Protein AF-A0A8I1WVE8-F1 (afdb_monomer_lite)

Structure (mmCIF, N/CA/C/O backbone):
data_AF-A0A8I1WVE8-F1
#
_entry.id   AF-A0A8I1WVE8-F1
#
loop_
_atom_site.group_PDB
_atom_site.id
_atom_site.type_symbol
_atom_site.label_atom_id
_atom_site.label_alt_id
_atom_site.label_comp_id
_atom_site.label_asym_id
_atom_site.label_entity_id
_atom_site.label_seq_id
_atom_site.pdbx_PDB_ins_code
_atom_site.Cartn_x
_atom_site.Cartn_y
_atom_site.Cartn_z
_atom_site.occupancy
_atom_site.B_iso_or_equiv
_atom_site.auth_seq_id
_atom_site.auth_comp_id
_atom_site.auth_asym_id
_atom_site.auth_atom_id
_atom_site.pdbx_PDB_model_num
ATOM 1 N N . MET A 1 1 ? -0.661 16.293 -14.647 1.00 47.38 1 MET A N 1
ATOM 2 C CA . MET A 1 1 ? -0.298 15.288 -13.629 1.00 47.38 1 MET A CA 1
ATOM 3 C C . MET A 1 1 ? -1.315 14.196 -13.740 1.00 47.38 1 MET A C 1
ATOM 5 O O . MET A 1 1 ? -2.467 14.491 -14.008 1.00 47.38 1 MET A O 1
ATOM 9 N N . SER A 1 2 ? -0.828 12.981 -13.666 1.00 52.81 2 SER A N 1
ATOM 10 C CA . SER A 1 2 ? -1.546 11.799 -14.066 1.00 52.81 2 SER A CA 1
ATOM 11 C C . SER A 1 2 ? -2.565 11.392 -13.009 1.00 52.81 2 SER A C 1
ATOM 13 O O . SER A 1 2 ? -2.217 11.444 -11.827 1.00 52.81 2 SER A O 1
ATOM 15 N N . ASP A 1 3 ? -3.800 11.052 -13.386 1.00 55.56 3 ASP A N 1
ATOM 16 C CA . ASP A 1 3 ? -4.835 10.775 -12.378 1.00 55.56 3 ASP A CA 1
ATOM 17 C C . ASP A 1 3 ? -4.472 9.513 -11.565 1.00 55.56 3 ASP A C 1
ATOM 19 O O . ASP A 1 3 ? -4.548 9.539 -10.340 1.00 55.56 3 ASP A O 1
ATOM 23 N N . ALA A 1 4 ? -3.880 8.484 -12.182 1.00 55.50 4 ALA A N 1
ATOM 24 C CA . ALA A 1 4 ? -3.282 7.336 -11.488 1.00 55.50 4 ALA A CA 1
ATOM 25 C C . ALA A 1 4 ? -2.291 7.701 -10.364 1.00 55.50 4 ALA A C 1
ATOM 27 O O . ALA A 1 4 ? -2.368 7.153 -9.266 1.00 55.50 4 ALA A O 1
ATOM 28 N N . LYS A 1 5 ? -1.378 8.662 -10.589 1.00 56.09 5 LYS A N 1
ATOM 29 C CA . LYS A 1 5 ? -0.390 9.043 -9.562 1.00 56.09 5 LYS A CA 1
ATOM 30 C C . LYS A 1 5 ? -1.054 9.726 -8.364 1.00 56.09 5 LYS A C 1
ATOM 32 O O . LYS A 1 5 ? -0.547 9.629 -7.247 1.00 56.09 5 LYS A O 1
ATOM 37 N N . LYS A 1 6 ? -2.177 10.405 -8.612 1.00 58.28 6 LYS A N 1
ATOM 38 C CA . LYS A 1 6 ? -2.999 11.062 -7.597 1.00 58.28 6 LYS A CA 1
ATOM 39 C C . LYS A 1 6 ? -3.760 10.033 -6.752 1.00 58.28 6 LYS A C 1
ATOM 41 O O . LYS A 1 6 ? -3.748 10.147 -5.531 1.00 58.28 6 LYS A O 1
ATOM 46 N N . TYR A 1 7 ? -4.321 8.993 -7.372 1.00 60.75 7 TYR A N 1
ATOM 47 C CA . TYR A 1 7 ? -5.079 7.964 -6.654 1.00 60.75 7 TYR A CA 1
ATOM 48 C C . TYR A 1 7 ? -4.228 7.131 -5.688 1.00 60.75 7 TYR A C 1
ATOM 50 O O . TYR A 1 7 ? -4.734 6.727 -4.644 1.00 60.75 7 TYR A O 1
ATOM 58 N N . ASP A 1 8 ? -2.947 6.900 -5.980 1.00 72.00 8 ASP A N 1
ATOM 59 C CA . ASP A 1 8 ? -2.099 6.055 -5.127 1.00 72.00 8 ASP A CA 1
ATOM 60 C C . ASP A 1 8 ? -1.733 6.717 -3.790 1.00 72.00 8 ASP A C 1
ATOM 62 O O . ASP A 1 8 ? -1.769 6.071 -2.743 1.00 72.00 8 ASP A O 1
ATOM 66 N N . GLU A 1 9 ? -1.374 8.005 -3.813 1.00 77.50 9 GLU A N 1
ATOM 67 C CA . GLU A 1 9 ? -1.067 8.766 -2.589 1.00 77.50 9 GLU A CA 1
ATOM 68 C C . GLU A 1 9 ? -2.337 8.994 -1.767 1.00 77.50 9 GLU A C 1
ATOM 70 O O . GLU A 1 9 ? -2.346 8.736 -0.563 1.00 77.50 9 GLU A O 1
ATOM 75 N N . GLU A 1 10 ? -3.441 9.338 -2.435 1.00 86.81 10 GLU A N 1
ATOM 76 C CA . GLU A 1 10 ? -4.753 9.466 -1.797 1.00 86.81 10 GLU A CA 1
ATOM 77 C C . GLU A 1 10 ? -5.227 8.142 -1.173 1.00 86.81 10 GLU A C 1
ATOM 79 O O . GLU A 1 10 ? -5.839 8.153 -0.106 1.00 86.81 10 GLU A O 1
ATOM 84 N N . SER A 1 11 ? -4.907 6.993 -1.780 1.00 91.94 11 SER A N 1
ATOM 85 C CA . SER A 1 11 ? -5.278 5.670 -1.257 1.00 91.94 11 SER A CA 1
ATOM 86 C C . SER A 1 11 ? -4.488 5.282 -0.007 1.00 91.94 11 SER A C 1
ATOM 88 O O . SER A 1 11 ? -5.073 4.759 0.944 1.00 91.94 11 SER A O 1
ATOM 90 N N . VAL A 1 12 ? -3.176 5.545 0.027 1.00 93.88 12 VAL A N 1
ATOM 91 C CA . VAL A 1 12 ? -2.353 5.310 1.228 1.00 93.88 12 VAL A CA 1
ATOM 92 C C . VAL A 1 12 ? -2.840 6.191 2.377 1.00 93.88 12 VAL A C 1
ATOM 94 O O . VAL A 1 12 ? -3.082 5.688 3.476 1.00 93.88 12 VAL A O 1
ATOM 97 N N . ASP A 1 13 ? -3.048 7.482 2.119 1.00 94.44 13 ASP A N 1
ATOM 98 C CA . ASP A 1 13 ? -3.523 8.424 3.132 1.00 94.44 13 ASP A CA 1
ATOM 99 C C . ASP A 1 13 ? -4.921 8.058 3.640 1.00 94.44 13 ASP A C 1
ATOM 101 O O . ASP A 1 13 ? -5.171 8.086 4.850 1.00 94.44 13 ASP A O 1
ATOM 105 N N . PHE A 1 14 ? -5.813 7.636 2.740 1.00 96.12 14 PHE A N 1
ATOM 106 C CA . PHE A 1 14 ? -7.135 7.135 3.099 1.00 96.12 14 PHE A CA 1
ATOM 107 C C . PHE A 1 14 ? -7.057 5.919 4.028 1.00 96.12 14 PHE A C 1
ATOM 109 O O . PHE A 1 14 ? -7.747 5.885 5.046 1.00 96.12 14 PHE A O 1
ATOM 116 N N . LEU A 1 15 ? -6.211 4.931 3.721 1.00 97.56 15 LEU A N 1
ATOM 117 C CA . LEU A 1 15 ? -6.047 3.737 4.555 1.00 97.56 15 LEU A CA 1
ATOM 118 C C . LEU A 1 15 ? -5.508 4.088 5.947 1.00 97.56 15 LEU A C 1
ATOM 120 O O . LEU A 1 15 ? -5.991 3.564 6.952 1.00 97.56 15 LEU A O 1
ATOM 124 N N . LEU A 1 16 ? -4.545 5.007 6.029 1.00 97.81 16 LEU A N 1
ATOM 125 C CA . LEU A 1 16 ? -4.011 5.465 7.311 1.00 97.81 16 LEU A CA 1
ATOM 126 C C . LEU A 1 16 ? -5.053 6.247 8.122 1.00 97.81 16 LEU A C 1
ATOM 128 O O . LEU A 1 16 ? -5.133 6.077 9.340 1.00 97.81 16 LEU A O 1
ATOM 132 N N . GLU A 1 17 ? -5.884 7.065 7.473 1.00 97.88 17 GLU A N 1
ATOM 133 C CA . GLU A 1 17 ? -6.991 7.753 8.142 1.00 97.88 17 GLU A CA 1
ATOM 134 C C . GLU A 1 17 ? -8.082 6.779 8.599 1.00 97.88 17 GLU A C 1
ATOM 136 O O . GLU A 1 17 ? -8.563 6.879 9.727 1.00 97.88 17 GLU A O 1
ATOM 141 N N . ALA A 1 18 ? -8.418 5.779 7.782 1.00 98.19 18 ALA A N 1
ATOM 142 C CA . ALA A 1 18 ? -9.347 4.718 8.155 1.00 98.19 18 ALA A CA 1
ATOM 143 C C . ALA A 1 18 ? -8.848 3.939 9.383 1.00 98.19 18 ALA A C 1
ATOM 145 O O . ALA A 1 18 ? -9.625 3.677 10.302 1.00 98.19 18 ALA A O 1
ATOM 146 N N . ALA A 1 19 ? -7.546 3.639 9.459 1.00 98.44 19 ALA A N 1
ATOM 147 C CA . ALA A 1 19 ? -6.957 3.020 10.644 1.00 98.44 19 ALA A CA 1
ATOM 148 C C . ALA A 1 19 ? -7.156 3.889 11.898 1.00 98.44 19 ALA A C 1
ATOM 150 O O . ALA A 1 19 ? -7.657 3.397 12.911 1.00 98.44 19 ALA A O 1
ATOM 151 N N . ARG A 1 20 ? -6.859 5.195 11.806 1.00 98.19 20 ARG A N 1
ATOM 152 C CA . ARG A 1 20 ? -7.083 6.155 12.903 1.00 98.19 20 ARG A CA 1
ATOM 153 C C . ARG A 1 20 ? -8.554 6.248 13.308 1.00 98.19 20 ARG A C 1
ATOM 155 O O . ARG A 1 20 ? -8.853 6.416 14.490 1.00 98.19 20 ARG A O 1
ATOM 162 N N . TYR A 1 21 ? -9.470 6.160 12.345 1.00 97.81 21 TYR A N 1
ATOM 163 C CA . TYR A 1 21 ? -10.906 6.144 12.603 1.00 97.81 21 TYR A CA 1
ATOM 164 C C . TYR A 1 21 ? -11.314 4.921 13.431 1.00 97.81 21 TYR A C 1
ATOM 166 O O . TYR A 1 21 ? -11.995 5.076 14.446 1.00 97.81 21 TYR A O 1
ATOM 174 N N . PHE A 1 22 ? -10.873 3.719 13.043 1.00 98.00 22 PHE A N 1
ATOM 175 C CA . PHE A 1 22 ? -11.204 2.495 13.774 1.00 98.00 22 PHE A CA 1
ATOM 176 C C . PHE A 1 22 ? -10.645 2.503 15.202 1.00 98.00 22 PHE A C 1
ATOM 178 O O . PHE A 1 22 ? -11.357 2.119 16.126 1.00 98.00 22 PHE A O 1
ATOM 185 N N . GLU A 1 23 ? -9.431 3.013 15.411 1.00 96.50 23 GLU A N 1
ATOM 186 C CA . GLU A 1 23 ? -8.806 3.107 16.742 1.00 96.50 23 GLU A CA 1
ATOM 187 C C . GLU A 1 23 ? -9.533 4.048 17.705 1.00 96.50 23 GLU A C 1
ATOM 189 O O . GLU A 1 23 ? -9.526 3.833 18.915 1.00 96.50 23 GLU A O 1
ATOM 194 N N . LYS A 1 24 ? -10.155 5.105 17.179 1.00 96.06 24 LYS A N 1
ATOM 195 C CA . LYS A 1 24 ? -10.877 6.103 17.980 1.00 96.06 24 LYS A CA 1
ATOM 196 C C . LYS A 1 24 ? -12.344 5.753 18.191 1.00 96.06 24 LYS A C 1
ATOM 198 O O . LYS A 1 24 ? -13.050 6.493 18.879 1.00 96.06 24 LYS A O 1
ATOM 203 N N . ARG A 1 25 ? -12.837 4.684 17.563 1.00 93.38 25 ARG A N 1
ATOM 204 C CA . ARG A 1 25 ? -14.256 4.355 17.599 1.00 93.38 25 ARG A CA 1
ATOM 205 C C . ARG A 1 25 ? -14.624 3.856 19.000 1.00 93.38 25 ARG A C 1
ATOM 207 O O . ARG A 1 25 ? -14.040 2.874 19.453 1.00 93.38 25 ARG A O 1
ATOM 214 N N . PRO A 1 26 ? -15.582 4.503 19.685 1.00 91.81 26 PRO A N 1
ATOM 215 C CA . PRO A 1 26 ? -15.991 4.063 21.008 1.00 91.81 26 PRO A CA 1
ATOM 216 C C . PRO A 1 26 ? -16.623 2.672 20.918 1.00 91.81 26 PRO A C 1
ATOM 218 O O . PRO A 1 26 ? -17.409 2.397 20.007 1.00 91.81 26 PRO A O 1
ATOM 221 N N . THR A 1 27 ? -16.280 1.816 21.874 1.00 91.44 27 THR A N 1
ATOM 222 C CA . THR A 1 27 ? -16.908 0.511 22.086 1.00 91.44 27 THR A CA 1
ATOM 223 C C . THR A 1 27 ? -17.213 0.343 23.565 1.00 91.44 27 THR A C 1
ATOM 225 O O . THR A 1 27 ? -16.514 0.894 24.419 1.00 91.44 27 THR A O 1
ATOM 228 N N . ASP A 1 28 ? -18.248 -0.428 23.880 1.00 88.94 28 ASP A N 1
ATOM 229 C CA . ASP A 1 28 ? -18.684 -0.666 25.258 1.00 88.94 28 ASP A CA 1
ATOM 230 C C . ASP A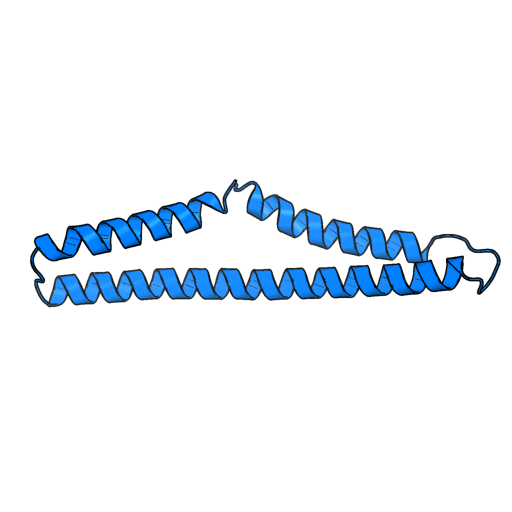 1 28 ? -17.865 -1.803 25.901 1.00 88.94 28 ASP A C 1
ATOM 232 O O . ASP A 1 28 ? -18.400 -2.792 26.401 1.00 88.94 28 ASP A O 1
ATOM 236 N N . GLY A 1 29 ? -16.535 -1.670 25.857 1.00 91.62 29 GLY A N 1
ATOM 237 C CA . GLY A 1 29 ? -15.574 -2.682 26.303 1.00 91.62 29 GLY A CA 1
ATOM 238 C C . GLY A 1 29 ? -15.016 -3.547 25.170 1.00 91.62 29 GLY A C 1
ATOM 239 O O . GLY A 1 29 ? -15.138 -3.205 23.994 1.00 91.62 29 GLY A O 1
ATOM 240 N N . GLU A 1 30 ? -14.374 -4.661 25.536 1.00 94.19 30 GLU A N 1
ATOM 241 C CA . GLU A 1 30 ? -13.728 -5.614 24.616 1.00 94.19 30 GLU A CA 1
ATOM 242 C C . GLU A 1 30 ? -14.731 -6.601 23.996 1.00 94.19 30 GLU A C 1
ATOM 244 O O . GLU A 1 30 ? -14.618 -7.824 24.113 1.00 94.19 30 GLU A O 1
ATOM 249 N N . ASP A 1 31 ? -15.764 -6.068 23.355 1.00 94.88 31 ASP A N 1
ATOM 250 C CA . ASP A 1 31 ? -16.766 -6.866 22.663 1.00 94.88 31 ASP A CA 1
ATOM 251 C C . ASP A 1 31 ? -16.329 -7.237 21.230 1.00 94.88 31 ASP A C 1
ATOM 253 O O . ASP A 1 31 ? -15.211 -6.978 20.774 1.00 94.88 31 ASP A O 1
ATOM 257 N N . LYS A 1 32 ? -17.231 -7.869 20.472 1.00 95.25 32 LYS A N 1
ATOM 258 C CA . LYS A 1 32 ? -16.960 -8.204 19.065 1.00 95.25 32 LYS A CA 1
ATOM 259 C C . LYS A 1 32 ? -16.668 -6.962 18.215 1.00 95.25 32 LYS A C 1
ATOM 261 O O . LYS A 1 32 ? -15.904 -7.067 17.258 1.00 95.25 32 LYS A O 1
ATOM 266 N N . ALA A 1 33 ? -17.274 -5.817 18.531 1.00 94.62 33 ALA A N 1
ATOM 267 C CA . ALA A 1 33 ? -17.060 -4.583 17.788 1.00 94.62 33 ALA A CA 1
ATOM 268 C C . ALA A 1 33 ? -15.669 -3.996 18.071 1.00 94.62 33 ALA A C 1
ATOM 270 O O . ALA A 1 33 ? -15.011 -3.540 17.136 1.00 94.62 33 ALA A O 1
ATOM 271 N N . TYR A 1 34 ? -15.188 -4.082 19.314 1.00 96.38 34 TYR A N 1
ATOM 272 C CA . TYR A 1 34 ? -13.822 -3.715 19.692 1.00 96.38 34 TYR A CA 1
ATOM 273 C C . TYR A 1 34 ? -12.787 -4.482 18.881 1.00 96.38 34 TYR A C 1
ATOM 275 O O . TYR A 1 34 ? -11.984 -3.876 18.170 1.00 96.38 34 TYR A O 1
ATOM 283 N N . TRP A 1 35 ? -12.854 -5.813 18.909 1.00 97.00 35 TRP A N 1
ATOM 284 C CA . TRP A 1 35 ? -11.886 -6.634 18.186 1.00 97.00 35 TRP A CA 1
ATOM 285 C C . TRP A 1 35 ? -11.961 -6.409 16.675 1.00 97.00 35 TRP A C 1
ATOM 287 O O . TRP A 1 35 ? -10.926 -6.328 16.018 1.00 97.00 35 TRP A O 1
ATOM 297 N N . ALA A 1 36 ? -13.162 -6.213 16.121 1.00 97.06 36 ALA A N 1
ATOM 298 C CA . ALA A 1 36 ? -13.316 -5.847 14.715 1.00 97.06 36 ALA A CA 1
ATOM 299 C C . ALA A 1 36 ? -12.614 -4.520 14.376 1.00 97.06 36 ALA A C 1
ATOM 301 O O . ALA A 1 36 ? -11.932 -4.440 13.357 1.00 97.06 36 ALA A O 1
ATOM 302 N N . ASN A 1 37 ? -12.727 -3.493 15.225 1.00 97.50 37 ASN A N 1
ATOM 303 C CA . ASN A 1 37 ? -12.037 -2.219 15.015 1.00 97.50 37 ASN A CA 1
ATOM 304 C C . ASN A 1 37 ? -10.509 -2.380 15.086 1.00 97.50 37 ASN A C 1
ATOM 306 O O . ASN A 1 37 ? -9.809 -1.848 14.225 1.00 97.50 37 ASN A O 1
ATOM 310 N N . VAL A 1 38 ? -9.994 -3.152 16.051 1.00 97.75 38 VAL A N 1
ATOM 311 C CA . VAL A 1 38 ? -8.552 -3.438 16.178 1.00 97.75 38 VAL A CA 1
ATOM 312 C C . VAL A 1 38 ? -8.015 -4.115 14.913 1.00 97.75 38 VAL A C 1
ATOM 314 O O . VAL A 1 38 ? -7.047 -3.633 14.322 1.00 97.75 38 VAL A O 1
ATOM 317 N N . TYR A 1 39 ? -8.676 -5.180 14.445 1.00 98.19 39 TYR A N 1
ATOM 318 C CA . TYR A 1 39 ? -8.262 -5.884 13.229 1.00 98.19 39 TYR A CA 1
ATOM 319 C C . TYR A 1 39 ? -8.383 -5.017 11.978 1.00 98.19 39 TYR A C 1
ATOM 321 O O . TYR A 1 39 ? -7.506 -5.057 11.117 1.00 98.19 39 TYR A O 1
ATOM 329 N N . ASN A 1 40 ? -9.437 -4.207 11.867 1.00 98.44 40 ASN A N 1
ATOM 330 C CA . ASN A 1 40 ? -9.593 -3.304 10.732 1.00 98.44 40 ASN A CA 1
ATOM 331 C C . ASN A 1 40 ? -8.480 -2.250 10.699 1.00 98.44 40 ASN A C 1
ATOM 333 O O . ASN A 1 40 ? -7.911 -2.013 9.637 1.00 98.44 40 ASN A O 1
ATOM 337 N N . ALA A 1 41 ? -8.115 -1.670 11.846 1.00 98.44 41 ALA A N 1
ATOM 338 C CA . ALA A 1 41 ? -7.012 -0.717 11.923 1.00 98.44 41 ALA A CA 1
ATOM 339 C C . ALA A 1 41 ? -5.673 -1.344 11.508 1.00 98.44 41 ALA A C 1
ATOM 341 O O . ALA A 1 41 ? -4.910 -0.752 10.742 1.00 98.44 41 ALA A O 1
ATOM 342 N N . GLU A 1 42 ? -5.394 -2.561 11.981 1.00 98.56 42 GLU A N 1
ATOM 343 C CA . GLU A 1 42 ? -4.199 -3.314 11.597 1.00 98.56 42 GLU A CA 1
ATOM 344 C C . GLU A 1 42 ? -4.178 -3.636 10.096 1.00 98.56 42 GLU A C 1
ATOM 346 O O . GLU A 1 42 ? -3.171 -3.398 9.428 1.00 98.56 42 GLU A O 1
ATOM 351 N N . ASN A 1 43 ? -5.291 -4.123 9.548 1.00 98.62 43 ASN A N 1
ATOM 352 C CA . ASN A 1 43 ? -5.399 -4.459 8.130 1.00 98.62 43 ASN A CA 1
ATOM 353 C C . ASN A 1 43 ? -5.242 -3.228 7.235 1.00 98.62 43 ASN A C 1
ATOM 355 O O . ASN A 1 43 ? -4.564 -3.309 6.215 1.00 98.62 43 ASN A O 1
ATOM 359 N N . CYS A 1 44 ? -5.805 -2.082 7.625 1.00 98.38 44 CYS A N 1
ATOM 360 C CA . CYS A 1 44 ? -5.612 -0.826 6.905 1.00 98.38 44 CYS A CA 1
ATOM 361 C C . CYS A 1 44 ? -4.130 -0.427 6.842 1.00 98.38 44 CYS A C 1
ATOM 363 O O . CYS A 1 44 ? -3.647 -0.050 5.776 1.00 98.38 44 CYS A O 1
ATOM 365 N N . ARG A 1 45 ? -3.383 -0.564 7.947 1.00 98.38 45 ARG A N 1
ATOM 366 C CA . ARG A 1 45 ? -1.935 -0.298 7.959 1.00 98.38 45 ARG A CA 1
ATOM 367 C C . ARG A 1 45 ? -1.155 -1.242 7.051 1.00 98.38 45 ARG A C 1
ATOM 369 O O . ARG A 1 45 ? -0.345 -0.771 6.261 1.00 98.38 45 ARG A O 1
ATOM 376 N N . LYS A 1 46 ? -1.421 -2.549 7.138 1.00 98.12 46 LYS A N 1
ATOM 377 C CA . LYS A 1 46 ? -0.767 -3.553 6.284 1.00 98.12 46 LYS A CA 1
ATOM 378 C C . LYS A 1 46 ? -1.043 -3.290 4.807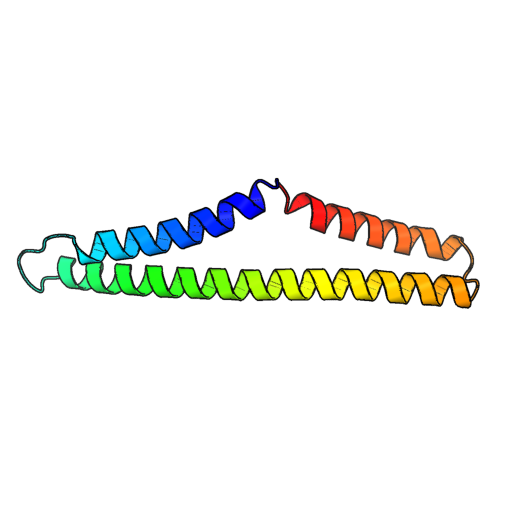 1.00 98.12 46 LYS A C 1
ATOM 380 O O . LYS A 1 46 ? -0.120 -3.266 4.007 1.00 98.12 46 LYS A O 1
ATOM 385 N N . ALA A 1 47 ? -2.296 -3.002 4.459 1.00 97.06 47 ALA A N 1
ATOM 386 C CA . ALA A 1 47 ? -2.669 -2.665 3.090 1.00 97.06 47 ALA A CA 1
ATOM 387 C C . ALA A 1 47 ? -1.956 -1.398 2.586 1.00 97.06 47 ALA A C 1
ATOM 389 O O . ALA A 1 47 ? -1.543 -1.353 1.430 1.00 97.06 47 ALA A O 1
ATOM 390 N N . ALA A 1 48 ? -1.786 -0.382 3.439 1.00 95.88 48 ALA A N 1
ATOM 391 C CA . ALA A 1 48 ? -1.059 0.837 3.086 1.00 95.88 48 ALA A CA 1
ATOM 392 C C . ALA A 1 48 ? 0.433 0.562 2.823 1.00 95.88 48 ALA A C 1
ATOM 394 O O . ALA A 1 48 ? 0.998 1.087 1.862 1.00 95.88 48 ALA A O 1
ATOM 395 N N . GLU A 1 49 ? 1.061 -0.276 3.650 1.00 96.19 49 GLU A N 1
ATOM 396 C CA . GLU A 1 49 ? 2.453 -0.702 3.477 1.00 96.19 49 GLU A CA 1
ATOM 397 C C . GLU A 1 49 ? 2.642 -1.531 2.199 1.00 96.19 49 GLU A C 1
ATOM 399 O O . GLU A 1 49 ? 3.514 -1.215 1.387 1.00 96.19 49 GLU A O 1
ATOM 404 N N . ASP A 1 50 ? 1.771 -2.516 1.966 1.00 95.69 50 ASP A N 1
ATOM 405 C CA . ASP A 1 50 ? 1.777 -3.340 0.755 1.00 95.69 50 ASP A CA 1
ATOM 406 C C . ASP A 1 50 ? 1.617 -2.484 -0.507 1.00 95.69 50 ASP A C 1
ATOM 408 O O . ASP A 1 50 ? 2.332 -2.674 -1.493 1.00 95.69 50 ASP A O 1
ATOM 412 N N . LEU A 1 51 ? 0.689 -1.520 -0.488 1.00 93.38 51 LEU A N 1
ATOM 413 C CA . LEU A 1 51 ? 0.454 -0.622 -1.617 1.00 93.38 51 LEU A CA 1
ATOM 414 C C . LEU A 1 51 ? 1.690 0.236 -1.907 1.00 93.38 51 LEU A C 1
ATOM 416 O O . LEU A 1 51 ? 2.096 0.365 -3.064 1.00 93.38 51 LEU A O 1
ATOM 420 N N . LYS A 1 52 ? 2.327 0.772 -0.860 1.00 91.75 52 LYS A N 1
ATOM 421 C CA . LYS A 1 52 ? 3.565 1.544 -0.991 1.00 91.75 52 LYS A CA 1
ATOM 422 C C . LYS A 1 52 ? 4.696 0.698 -1.579 1.00 91.75 52 LYS A C 1
ATOM 424 O O . LYS A 1 52 ? 5.345 1.137 -2.526 1.00 91.75 52 LYS A O 1
ATOM 429 N N . SER A 1 53 ? 4.896 -0.517 -1.068 1.00 92.25 53 SER A N 1
ATOM 430 C CA . SER A 1 53 ? 5.937 -1.429 -1.554 1.00 92.25 53 SER A CA 1
ATOM 431 C C . SER A 1 53 ? 5.735 -1.789 -3.029 1.00 92.25 53 SER A C 1
ATOM 433 O O . SER A 1 53 ? 6.666 -1.689 -3.828 1.00 92.25 53 SER A O 1
ATOM 435 N N . LYS A 1 54 ? 4.500 -2.112 -3.429 1.00 90.44 54 LYS A N 1
ATOM 436 C CA . LYS A 1 54 ? 4.177 -2.411 -4.832 1.00 90.44 54 LYS A CA 1
ATOM 437 C C . LYS A 1 54 ? 4.400 -1.216 -5.752 1.00 90.44 54 LYS A C 1
ATOM 439 O O . LYS A 1 54 ? 4.864 -1.393 -6.875 1.00 90.44 54 LYS A O 1
ATOM 444 N N . LYS A 1 55 ? 4.098 0.002 -5.294 1.00 88.25 55 LYS A N 1
ATOM 445 C CA . LYS A 1 55 ? 4.362 1.225 -6.064 1.00 88.25 55 LYS A CA 1
ATOM 446 C C . LYS A 1 55 ? 5.859 1.413 -6.312 1.00 88.25 55 LYS A C 1
ATOM 448 O O . LYS A 1 55 ? 6.261 1.707 -7.435 1.00 88.25 55 LYS A O 1
ATOM 453 N N . GLU A 1 56 ? 6.682 1.206 -5.286 1.00 88.00 56 GLU A N 1
ATOM 454 C CA . GLU A 1 56 ? 8.142 1.271 -5.408 1.00 88.00 56 GLU A CA 1
ATOM 455 C C . GLU A 1 56 ? 8.675 0.217 -6.394 1.00 88.00 56 GLU A C 1
ATOM 457 O O . GLU A 1 56 ? 9.511 0.535 -7.243 1.00 88.00 56 GLU A O 1
ATOM 462 N N . GLU A 1 57 ? 8.145 -1.009 -6.351 1.00 90.62 57 GLU A N 1
ATOM 463 C CA . GLU A 1 57 ? 8.494 -2.074 -7.298 1.00 90.62 57 GLU A CA 1
ATOM 464 C C . GLU A 1 57 ? 8.133 -1.702 -8.744 1.00 90.62 57 GLU A C 1
ATOM 466 O O . GLU A 1 57 ? 8.971 -1.806 -9.643 1.00 90.62 57 GLU A O 1
ATOM 471 N N . VAL A 1 58 ? 6.909 -1.216 -8.978 1.00 88.94 58 VAL A N 1
ATOM 472 C CA . VAL A 1 58 ? 6.436 -0.819 -10.314 1.00 88.94 58 VAL A CA 1
ATOM 473 C C . VAL A 1 58 ? 7.277 0.323 -10.890 1.00 88.94 58 VAL A C 1
ATOM 475 O O . VAL A 1 58 ? 7.670 0.260 -12.057 1.00 88.94 58 VAL A O 1
ATOM 478 N N . GLU A 1 59 ? 7.606 1.342 -10.096 1.00 87.81 59 GLU A N 1
ATOM 479 C CA . GLU A 1 59 ? 8.470 2.446 -10.541 1.00 87.81 59 GLU A CA 1
ATOM 480 C C . GLU A 1 59 ? 9.908 1.975 -10.825 1.00 87.81 59 GLU A C 1
ATOM 482 O O . GLU A 1 59 ? 10.535 2.403 -11.804 1.00 87.81 59 GLU A O 1
ATOM 487 N N . GLY A 1 60 ? 10.418 1.031 -10.028 1.00 87.38 60 GLY A N 1
ATOM 488 C CA . GLY A 1 60 ? 11.699 0.373 -10.281 1.00 87.38 60 GLY A CA 1
ATOM 489 C C . GLY A 1 60 ? 11.711 -0.376 -11.616 1.00 87.38 60 GLY A C 1
ATOM 490 O O . GLY A 1 60 ? 12.604 -0.168 -12.444 1.00 87.38 60 GLY A O 1
ATOM 491 N N . LEU A 1 61 ? 10.683 -1.188 -11.876 1.00 88.88 61 LEU A N 1
ATOM 492 C CA . LEU A 1 61 ? 10.519 -1.915 -13.137 1.00 88.88 61 LEU A CA 1
ATOM 493 C C . LEU A 1 61 ? 10.357 -0.969 -14.333 1.00 88.88 61 LEU A C 1
ATOM 495 O O . LEU A 1 61 ? 10.964 -1.196 -15.380 1.00 88.88 61 LEU A O 1
ATOM 499 N N . ARG A 1 62 ? 9.597 0.123 -14.180 1.00 86.06 62 ARG A N 1
ATOM 500 C CA . ARG A 1 62 ? 9.432 1.156 -15.215 1.00 86.06 62 ARG A CA 1
ATOM 501 C C . ARG A 1 62 ? 10.769 1.794 -15.579 1.00 86.06 62 ARG A C 1
ATOM 503 O O . ARG A 1 62 ? 11.088 1.927 -16.761 1.00 86.06 62 ARG A O 1
ATOM 510 N N . THR A 1 63 ? 11.573 2.134 -14.576 1.00 88.88 63 THR A N 1
ATOM 511 C CA . THR A 1 63 ? 12.912 2.705 -14.773 1.00 88.88 63 THR A CA 1
ATOM 512 C C . THR A 1 63 ? 13.836 1.720 -15.493 1.00 88.88 63 THR A C 1
ATOM 514 O O . THR A 1 63 ? 14.492 2.087 -16.470 1.00 88.88 63 THR A O 1
ATOM 517 N N . ALA A 1 64 ? 13.844 0.451 -15.070 1.00 87.62 64 ALA A N 1
ATOM 518 C CA . ALA A 1 64 ? 14.629 -0.600 -15.714 1.00 87.62 64 ALA A CA 1
ATOM 519 C C . ALA A 1 64 ? 14.211 -0.826 -17.178 1.00 87.62 64 ALA A C 1
ATOM 521 O O . ALA A 1 64 ? 15.070 -0.968 -18.048 1.00 87.62 64 ALA A O 1
ATOM 522 N N . ALA A 1 65 ? 12.908 -0.799 -17.470 1.00 88.56 65 ALA A N 1
ATOM 523 C CA . ALA A 1 65 ? 12.385 -0.951 -18.824 1.00 88.56 65 ALA A CA 1
ATOM 524 C C . ALA A 1 65 ? 12.817 0.199 -19.750 1.00 88.56 65 ALA A C 1
ATOM 526 O O . ALA A 1 65 ? 13.234 -0.049 -20.881 1.00 88.56 65 ALA A O 1
ATOM 527 N N . ILE A 1 66 ? 12.780 1.447 -19.266 1.00 87.69 66 ILE A N 1
ATOM 528 C CA . ILE A 1 66 ? 13.265 2.617 -20.019 1.00 87.69 66 ILE A CA 1
ATOM 529 C C . ILE A 1 66 ? 14.759 2.476 -20.324 1.00 87.69 66 ILE A C 1
ATOM 531 O O . ILE A 1 66 ? 15.193 2.720 -21.450 1.00 87.69 66 ILE A O 1
ATOM 535 N N . PHE A 1 67 ? 15.551 2.059 -19.338 1.00 88.88 67 PHE A N 1
ATOM 536 C CA . PHE A 1 67 ? 16.985 1.867 -19.524 1.00 88.88 67 PHE A CA 1
ATOM 537 C C . P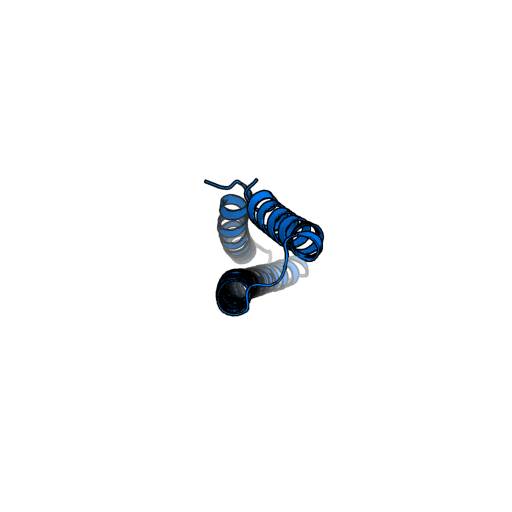HE A 1 67 ? 17.294 0.742 -20.525 1.00 88.88 67 PHE A C 1
ATOM 539 O O . PHE A 1 67 ? 18.155 0.899 -21.393 1.00 88.88 67 PHE A O 1
ATOM 546 N N . ALA A 1 68 ? 16.552 -0.367 -20.466 1.00 87.12 68 ALA A N 1
ATOM 547 C CA . ALA A 1 68 ? 16.668 -1.449 -21.437 1.00 87.12 68 ALA A CA 1
ATOM 548 C C . ALA A 1 68 ? 16.330 -0.983 -22.867 1.00 87.12 68 ALA A C 1
ATOM 550 O O . ALA A 1 68 ? 17.088 -1.283 -23.789 1.00 87.12 68 ALA A O 1
ATOM 551 N N . ASP A 1 69 ? 15.258 -0.200 -23.059 1.00 87.00 69 ASP A N 1
ATOM 552 C CA . ASP A 1 69 ? 14.893 0.387 -24.365 1.00 87.00 69 ASP A CA 1
ATOM 553 C C . ASP A 1 69 ? 16.029 1.26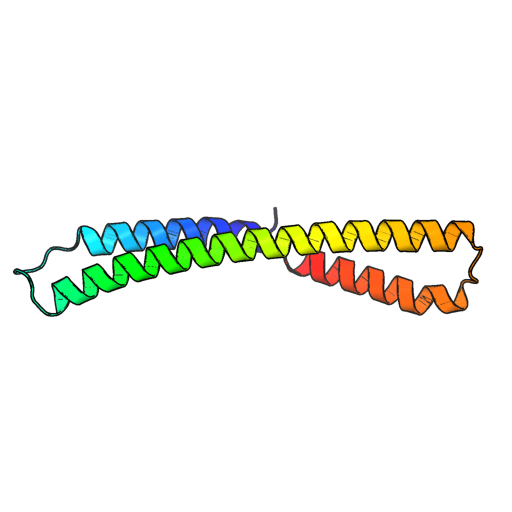3 -24.923 1.00 87.00 69 ASP A C 1
ATOM 555 O O . ASP A 1 69 ? 16.373 1.162 -26.103 1.00 87.00 69 ASP A O 1
ATOM 559 N N . GLN A 1 70 ? 16.684 2.058 -24.070 1.00 86.06 70 GLN A N 1
ATOM 560 C CA . GLN A 1 70 ? 17.832 2.885 -24.460 1.00 86.06 70 GLN A CA 1
ATOM 561 C C . GLN A 1 70 ? 19.044 2.051 -24.887 1.00 86.06 70 GLN A C 1
ATOM 563 O O . GLN A 1 70 ? 19.650 2.342 -25.921 1.00 86.06 70 GLN A O 1
ATOM 568 N N . ILE A 1 71 ? 19.389 1.003 -24.129 1.00 89.25 71 ILE A N 1
ATOM 569 C CA . ILE A 1 71 ? 20.496 0.100 -24.478 1.00 89.25 71 ILE A CA 1
ATOM 570 C C . ILE A 1 71 ? 20.219 -0.593 -25.811 1.00 89.25 71 ILE A C 1
ATOM 572 O O . ILE A 1 71 ? 21.085 -0.602 -26.686 1.00 89.25 71 ILE A O 1
ATOM 576 N N . ILE A 1 72 ? 19.015 -1.144 -25.981 1.00 86.62 72 ILE A N 1
ATOM 577 C CA . ILE A 1 72 ? 18.618 -1.839 -27.209 1.00 86.62 72 ILE A CA 1
ATOM 578 C C . ILE A 1 72 ? 18.680 -0.877 -28.397 1.00 86.62 72 ILE A C 1
ATOM 580 O O . ILE A 1 72 ? 19.223 -1.225 -29.445 1.00 86.62 72 ILE A O 1
ATOM 584 N N . THR A 1 73 ? 18.170 0.345 -28.231 1.00 83.62 73 THR A N 1
ATOM 585 C CA . THR A 1 73 ? 18.210 1.381 -29.271 1.00 83.62 73 THR A CA 1
ATOM 586 C C . THR A 1 73 ? 19.648 1.717 -29.663 1.00 83.62 73 THR A C 1
ATOM 588 O O . THR A 1 73 ? 19.973 1.721 -30.850 1.00 83.62 73 THR A O 1
ATOM 591 N N . LYS A 1 74 ? 20.534 1.932 -28.682 1.00 86.12 74 LYS A N 1
ATOM 592 C CA . LYS A 1 74 ? 21.949 2.230 -28.929 1.00 86.12 74 LYS A CA 1
ATOM 593 C C . LYS A 1 74 ? 22.655 1.086 -29.659 1.00 86.12 74 LYS A C 1
ATOM 595 O O . LYS A 1 74 ? 23.275 1.317 -30.693 1.00 86.12 74 LYS A O 1
ATOM 600 N N . TRP A 1 75 ? 22.516 -0.143 -29.163 1.00 87.75 75 TRP A N 1
ATOM 601 C CA . TRP A 1 75 ? 23.129 -1.322 -29.777 1.00 87.75 75 TRP A CA 1
ATOM 602 C C . TRP A 1 75 ? 22.669 -1.511 -31.230 1.00 87.75 75 TRP A C 1
ATOM 604 O O . TRP A 1 75 ? 23.479 -1.818 -32.104 1.00 87.75 75 TRP A O 1
ATOM 614 N N . ARG A 1 76 ? 21.388 -1.259 -31.527 1.00 79.19 76 ARG A N 1
ATOM 615 C CA . ARG A 1 76 ? 20.863 -1.317 -32.901 1.00 79.19 76 ARG A CA 1
ATOM 616 C C . ARG A 1 76 ? 21.502 -0.291 -33.826 1.00 79.19 76 ARG A C 1
ATOM 618 O O . ARG A 1 76 ? 21.836 -0.638 -34.957 1.00 79.19 76 ARG A O 1
ATOM 625 N N . MET A 1 77 ? 21.679 0.944 -33.354 1.00 82.06 77 MET A N 1
ATOM 626 C CA . MET A 1 77 ? 22.340 1.997 -34.128 1.00 82.06 77 MET A CA 1
ATOM 627 C C . MET A 1 77 ? 23.798 1.640 -34.437 1.00 82.06 77 MET A C 1
ATOM 629 O O . MET A 1 77 ? 24.257 1.861 -35.553 1.00 82.06 77 MET A O 1
ATOM 633 N N . GLU A 1 78 ? 24.508 1.056 -33.470 1.00 88.69 78 GLU A N 1
ATOM 634 C CA . GLU A 1 78 ? 25.913 0.657 -33.620 1.00 88.69 78 GLU A CA 1
ATOM 635 C C . GLU A 1 78 ? 26.106 -0.510 -34.604 1.00 88.69 78 GLU A C 1
ATOM 637 O O . GLU A 1 78 ? 27.154 -0.601 -35.237 1.00 88.69 78 GLU A O 1
ATOM 642 N N . ASN A 1 79 ? 25.100 -1.377 -34.772 1.00 85.38 79 ASN A N 1
ATOM 643 C CA . ASN A 1 79 ? 25.189 -2.588 -35.599 1.00 85.38 79 ASN A CA 1
ATOM 644 C C . ASN A 1 79 ? 24.441 -2.498 -36.948 1.00 85.38 79 ASN A C 1
ATOM 646 O O . ASN A 1 79 ? 24.340 -3.502 -37.647 1.00 85.38 79 ASN A O 1
ATOM 650 N N . MET A 1 80 ? 23.927 -1.318 -37.327 1.00 73.00 80 MET A N 1
ATOM 651 C CA . MET A 1 80 ? 23.241 -1.048 -38.609 1.00 73.00 80 MET A CA 1
ATOM 652 C C . MET A 1 80 ? 22.172 -2.092 -39.002 1.00 73.00 80 MET A C 1
ATOM 654 O O . MET A 1 80 ? 22.107 -2.533 -40.151 1.00 73.00 80 MET A O 1
ATOM 658 N N . ILE A 1 81 ? 21.325 -2.496 -38.051 1.00 65.81 81 ILE A N 1
ATOM 659 C CA . ILE A 1 81 ? 20.262 -3.482 -38.306 1.00 65.81 81 ILE A CA 1
ATOM 660 C C . ILE A 1 81 ? 19.178 -2.863 -39.224 1.00 65.81 81 ILE A C 1
ATOM 662 O O . ILE A 1 81 ? 18.628 -1.817 -38.861 1.00 65.81 81 ILE A O 1
ATOM 666 N N . PRO A 1 82 ? 18.855 -3.470 -40.390 1.00 59.91 82 PRO A N 1
ATOM 667 C CA . PRO A 1 82 ? 17.970 -2.868 -41.391 1.00 59.91 82 PRO A CA 1
ATOM 668 C C . PRO A 1 82 ? 16.507 -2.701 -40.939 1.00 59.91 82 PRO A C 1
ATOM 670 O O . PRO A 1 82 ? 15.940 -3.553 -40.256 1.00 59.91 82 PRO A O 1
ATOM 673 N N . ASP A 1 83 ? 15.864 -1.637 -41.435 1.00 57.19 83 ASP A N 1
ATOM 674 C CA . ASP A 1 83 ? 14.547 -1.119 -41.021 1.00 57.19 83 ASP A CA 1
ATOM 675 C C . ASP A 1 83 ? 13.364 -2.107 -41.053 1.00 57.19 83 ASP A C 1
ATOM 677 O O . ASP A 1 83 ? 12.377 -1.905 -40.351 1.00 57.19 83 ASP A O 1
ATOM 681 N N . ARG A 1 84 ? 13.427 -3.223 -41.792 1.00 52.56 84 ARG A N 1
ATOM 682 C CA . ARG A 1 84 ? 12.306 -4.190 -41.819 1.00 52.56 84 ARG A CA 1
ATOM 683 C C . ARG A 1 84 ? 12.111 -4.947 -40.500 1.00 52.56 84 ARG A C 1
ATOM 685 O O . ARG A 1 84 ? 11.010 -5.420 -40.243 1.00 52.56 84 ARG A O 1
ATOM 692 N N . GLU A 1 85 ? 13.139 -5.031 -39.653 1.00 53.41 85 GLU A N 1
ATOM 69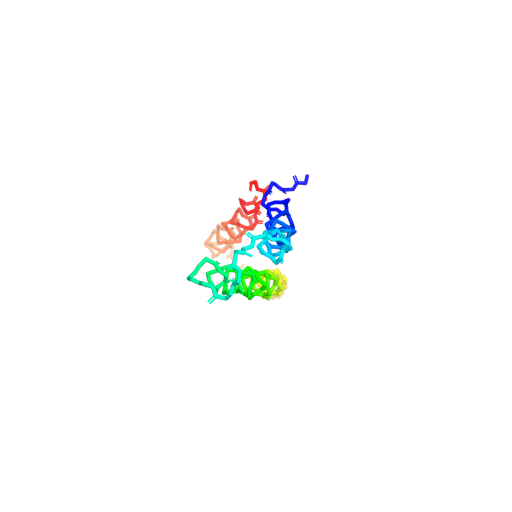3 C CA . GLU A 1 85 ? 13.004 -5.496 -38.262 1.00 53.41 85 GLU A CA 1
ATOM 694 C C . GLU A 1 85 ? 12.689 -4.348 -37.279 1.00 53.41 85 GLU A C 1
ATOM 696 O O . GLU A 1 85 ? 12.345 -4.596 -36.119 1.00 53.41 85 GLU A O 1
ATOM 701 N N . GLN A 1 86 ? 12.759 -3.086 -37.726 1.00 55.72 86 GLN A N 1
ATOM 702 C CA . GLN A 1 86 ? 12.435 -1.923 -36.895 1.00 55.72 86 GLN A CA 1
ATOM 703 C C . GLN A 1 86 ? 10.930 -1.757 -36.676 1.00 55.72 86 GLN A C 1
ATOM 705 O O . GLN A 1 86 ? 10.558 -1.306 -35.599 1.00 55.72 86 GLN A O 1
ATOM 710 N N . ASP A 1 87 ? 10.062 -2.176 -37.601 1.00 56.16 87 ASP A N 1
ATOM 711 C CA . ASP A 1 87 ? 8.604 -2.001 -37.460 1.00 56.16 87 ASP A CA 1
ATOM 712 C C . ASP A 1 87 ? 8.018 -2.751 -36.254 1.00 56.16 87 ASP A C 1
ATOM 714 O O . ASP A 1 87 ? 7.222 -2.194 -35.494 1.00 56.16 87 ASP A O 1
ATOM 718 N N . LEU A 1 88 ? 8.439 -3.996 -36.009 1.00 59.03 88 LEU A N 1
ATOM 719 C CA . LEU A 1 88 ? 7.949 -4.782 -34.868 1.00 59.03 88 LEU A CA 1
ATOM 720 C C . LEU A 1 88 ? 8.452 -4.230 -33.535 1.00 59.03 88 LEU A C 1
ATOM 722 O O . LEU A 1 88 ? 7.707 -4.170 -32.556 1.00 59.03 88 LEU A O 1
ATOM 726 N N . ALA A 1 89 ? 9.705 -3.787 -33.489 1.00 58.03 89 ALA A N 1
ATOM 727 C CA . ALA A 1 89 ? 10.278 -3.279 -32.257 1.00 58.03 89 ALA A CA 1
ATOM 728 C C . ALA A 1 89 ? 9.9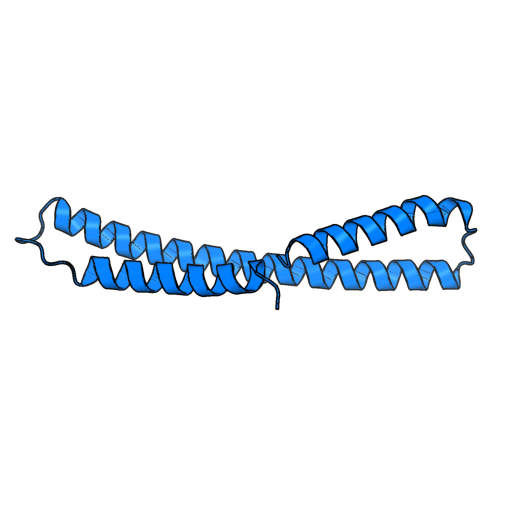11 -1.815 -31.972 1.00 58.03 89 ALA A C 1
ATOM 730 O O . ALA A 1 89 ? 9.800 -1.437 -30.809 1.00 58.03 89 ALA A O 1
ATOM 731 N N . HIS A 1 90 ? 9.676 -1.004 -33.005 1.00 60.16 90 HIS A N 1
ATOM 732 C CA . HIS A 1 90 ? 9.103 0.333 -32.876 1.00 60.16 90 HIS A CA 1
ATOM 733 C C . HIS A 1 90 ? 7.645 0.245 -32.420 1.00 60.16 90 HIS A C 1
ATOM 735 O O . HIS A 1 90 ? 7.258 0.970 -31.509 1.00 60.16 90 HIS A O 1
ATOM 741 N N . SER A 1 91 ? 6.874 -0.715 -32.947 1.00 66.31 91 SER A N 1
ATOM 742 C CA . SER A 1 91 ? 5.520 -1.018 -32.466 1.00 66.31 91 SER A CA 1
ATOM 743 C C . SER A 1 91 ? 5.525 -1.483 -31.008 1.00 66.31 91 SER A C 1
ATOM 745 O O . SER A 1 91 ? 4.719 -1.004 -30.218 1.00 66.31 91 SER A O 1
ATOM 747 N N . ALA A 1 92 ? 6.463 -2.350 -30.611 1.00 66.12 92 ALA A N 1
ATOM 748 C CA . ALA A 1 92 ? 6.609 -2.786 -29.221 1.00 66.12 92 ALA A CA 1
ATOM 749 C C . ALA A 1 92 ? 7.034 -1.639 -28.286 1.00 66.12 92 ALA A C 1
ATOM 751 O O . ALA A 1 92 ? 6.472 -1.506 -27.203 1.00 66.12 92 ALA A O 1
ATOM 752 N N . SER A 1 93 ? 7.963 -0.772 -28.707 1.00 66.38 93 SER A N 1
ATOM 753 C CA . SER A 1 93 ? 8.372 0.417 -27.939 1.00 66.38 93 SER A CA 1
ATOM 754 C C . SER A 1 93 ? 7.240 1.448 -27.849 1.00 66.38 93 SER A C 1
ATOM 756 O O . SER A 1 93 ? 7.020 2.027 -26.788 1.00 66.38 93 SER A O 1
ATOM 758 N N . LEU A 1 94 ? 6.452 1.642 -28.914 1.00 65.81 94 LEU A N 1
ATOM 759 C CA . LEU A 1 94 ? 5.252 2.486 -28.907 1.00 65.81 94 LEU A CA 1
ATOM 760 C C . LEU A 1 94 ? 4.162 1.923 -27.997 1.00 65.81 94 LEU A C 1
ATOM 762 O O . LEU A 1 94 ? 3.577 2.684 -27.233 1.00 65.81 94 LEU A O 1
ATOM 766 N N . LEU A 1 95 ? 3.920 0.611 -28.034 1.00 70.88 95 LEU A N 1
ATOM 767 C CA . LEU A 1 95 ? 2.982 -0.073 -27.142 1.00 70.88 95 LEU A CA 1
ATOM 768 C C . LEU A 1 95 ? 3.437 0.020 -25.686 1.00 70.88 95 LEU A C 1
ATOM 770 O O . LEU A 1 95 ? 2.622 0.324 -24.823 1.00 70.88 95 LEU A O 1
ATOM 774 N N . LEU A 1 96 ? 4.732 -0.157 -25.413 1.00 68.44 96 LEU A N 1
ATOM 775 C CA . LEU A 1 96 ? 5.299 0.004 -24.076 1.00 68.44 96 LEU A CA 1
ATOM 776 C C . LEU A 1 96 ? 5.167 1.457 -23.602 1.00 68.44 96 LEU A C 1
ATOM 778 O O . LEU A 1 96 ? 4.710 1.703 -22.493 1.00 68.44 96 LEU A O 1
ATOM 782 N N . ARG A 1 97 ? 5.473 2.443 -24.454 1.00 66.06 97 ARG A N 1
ATOM 783 C CA . ARG A 1 97 ? 5.283 3.872 -24.146 1.00 66.06 97 ARG A CA 1
ATOM 784 C C . ARG A 1 97 ? 3.815 4.232 -23.940 1.00 66.06 97 ARG A C 1
ATOM 786 O O . ARG A 1 97 ? 3.535 5.049 -23.072 1.00 66.06 97 ARG A O 1
ATOM 793 N N . HIS A 1 98 ? 2.891 3.652 -24.705 1.00 69.00 98 HIS A N 1
ATOM 794 C CA . HIS A 1 98 ? 1.454 3.847 -24.517 1.00 69.00 98 HIS A CA 1
ATOM 795 C C . HIS A 1 98 ? 0.955 3.180 -23.236 1.00 69.00 98 HIS A C 1
ATOM 797 O O . HIS A 1 98 ? 0.210 3.813 -22.500 1.00 69.00 98 HIS A O 1
ATOM 803 N N . ALA A 1 99 ? 1.402 1.965 -22.917 1.00 65.94 99 ALA A N 1
ATOM 804 C CA . ALA A 1 99 ? 1.074 1.288 -21.665 1.00 65.94 99 ALA A CA 1
ATOM 805 C C . ALA A 1 99 ? 1.597 2.071 -20.449 1.00 65.94 99 ALA A C 1
ATOM 807 O O . ALA A 1 99 ? 0.872 2.267 -19.479 1.00 65.94 99 ALA A O 1
ATOM 808 N N . LEU A 1 100 ? 2.813 2.616 -20.546 1.00 63.25 100 LEU A N 1
ATOM 809 C CA . LEU A 1 100 ? 3.426 3.456 -19.514 1.00 63.25 100 LEU A CA 1
ATOM 810 C C . LEU A 1 100 ? 2.856 4.886 -19.450 1.00 63.25 100 LEU A C 1
ATOM 812 O O . LEU A 1 100 ? 3.111 5.577 -18.469 1.00 63.25 100 LEU A O 1
ATOM 816 N N . LYS A 1 101 ? 2.141 5.358 -20.481 1.00 64.75 101 LYS A N 1
ATOM 817 C CA . LYS A 1 101 ? 1.415 6.648 -20.498 1.00 64.75 101 LYS A CA 1
ATOM 818 C C . LYS A 1 101 ? -0.088 6.499 -20.228 1.00 64.75 101 LYS A C 1
ATOM 820 O O . LYS A 1 101 ? -0.749 7.492 -19.967 1.00 64.75 101 LYS A O 1
ATOM 825 N N . GLY A 1 102 ? -0.646 5.295 -20.329 1.00 51.75 102 GLY A N 1
ATOM 826 C CA . GLY A 1 102 ? -2.043 4.988 -20.003 1.00 51.75 102 GLY A CA 1
ATOM 827 C C . GLY A 1 102 ? -2.259 4.726 -18.512 1.00 51.75 102 GLY A C 1
ATOM 828 O O . GLY A 1 102 ? -3.369 4.864 -18.022 1.00 51.75 102 GLY A O 1
ATOM 829 N N . SER A 1 103 ? -1.189 4.438 -17.766 1.00 47.94 103 SER A N 1
ATOM 830 C CA . SER A 1 103 ? -1.154 4.477 -16.297 1.00 47.94 103 SER A CA 1
ATOM 831 C C . SER A 1 103 ? -0.978 5.903 -15.762 1.00 47.94 103 SER A C 1
ATOM 833 O O . SER A 1 103 ? -0.460 6.101 -14.668 1.00 47.94 103 SER A O 1
ATOM 835 N N . GLU A 1 104 ? -1.278 6.904 -16.589 1.00 46.28 104 GLU A N 1
ATOM 836 C CA . GLU A 1 104 ? -1.176 8.320 -16.274 1.00 46.28 104 GLU A CA 1
ATOM 837 C C . GLU A 1 104 ? -2.545 9.043 -16.331 1.00 46.28 104 GLU A C 1
ATOM 839 O O . GLU A 1 104 ? -2.621 10.267 -16.409 1.00 46.28 104 GLU A O 1
ATOM 844 N N . SER A 1 105 ? -3.636 8.286 -16.235 1.00 42.53 105 SER A N 1
ATOM 845 C CA . SER A 1 105 ? -5.030 8.754 -16.207 1.00 42.53 105 SER A CA 1
ATOM 846 C C . SER A 1 105 ? -5.847 8.014 -15.160 1.00 42.53 105 SER A C 1
ATOM 848 O O . SER A 1 105 ? -5.244 7.197 -14.435 1.00 42.53 105 SER A O 1
#

Secondary structure (DSSP, 8-state):
--HHHHHHHHHHHHHHHHHHHHHH---SSSSHHHHHHHHHHHHHHHHHHHHHHHHHHHHHHHHHHHHHHHHHHHHHHHTT--GGGHHHHHHHHHHHHHHHHHTT-

pLDDT: mean 81.77, std 16.43, range [42.53, 98.62]

Foldseek 3Di:
DFVLVVVLVVLLVVLQVLLVVLVPDDDPPDDPSNVVSVVSSVVSNVVSVVSVVVVVVVVVVLVVVVVVLVVVVVVCVVVVDDCVVVVVVVVVVVVSVVVVCVSRD

Sequence (105 aa):
MSDAKKYDEESVDFLLEAARYFEKRPTDGEDKAYWANVYNAENCRKAAEDLKSKKEEVEGLRTAAIFADQIITKWRMENMIPDREQDLAHSASLLLRHALKGSES

Radius of gyration: 22.67 Å; chains: 1; bounding box: 45×24×68 Å